Protein AF-A0A2V6HIG5-F1 (afdb_monomer)

pLDDT: mean 97.43, std 1.7, range [87.88, 98.69]

Radius of gyration: 14.92 Å; Cα contacts (8 Å, |Δi|>4): 71; chains: 1; bounding box: 32×10×38 Å

Solvent-accessible surface area (backbone atoms only — not comparable to full-atom values): 2737 Å² total; per-residue (Å²): 129,51,76,50,75,48,70,40,69,49,78,77,41,44,83,67,26,78,35,76,93,38,25,77,86,70,50,61,57,74,45,66,47,76,48,103,46,69,51,75,50,78,92

Foldseek 3Di:
DDKDKDFDKDWPDQPPCPDPVHCVPPNGDTDMDTDPDIDMDDD

Secondary structure (DSSP, 8-state):
--EEEEEEEEEEE-TTTTSHHHHHHH----EEEEEEEEEEEE-

Sequence (43 aa):
MIITRSPLRISLGGGGTDLPSYYRDHGGFLIAAAIDKYVYITV

Structure (mmCIF, N/CA/C/O backbone):
data_AF-A0A2V6HIG5-F1
#
_entry.id   AF-A0A2V6HIG5-F1
#
loop_
_atom_site.group_PDB
_atom_site.id
_atom_site.type_symbol
_atom_site.label_atom_id
_atom_site.label_alt_id
_atom_site.label_comp_id
_atom_site.label_asym_id
_atom_site.label_entity_id
_atom_site.label_seq_id
_atom_site.pdbx_PDB_ins_code
_atom_site.Cartn_x
_atom_site.Cartn_y
_atom_site.Cartn_z
_atom_site.occupancy
_atom_site.B_iso_or_equiv
_atom_site.auth_seq_id
_atom_site.auth_comp_id
_atom_site.auth_asym_id
_atom_site.auth_atom_id
_atom_site.pdbx_PDB_model_num
ATOM 1 N N . MET A 1 1 ? -24.455 -1.676 18.481 1.00 87.88 1 MET A N 1
ATOM 2 C CA . MET A 1 1 ? -23.227 -0.937 18.143 1.00 87.88 1 MET A CA 1
ATOM 3 C C . MET A 1 1 ? -22.231 -1.925 17.571 1.00 87.88 1 MET A C 1
ATOM 5 O O . MET A 1 1 ? -21.783 -2.803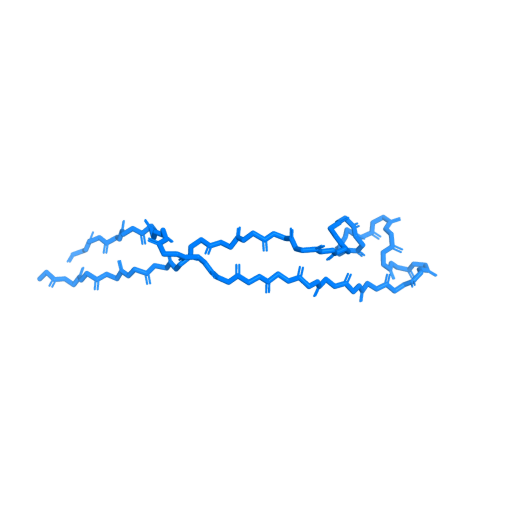 18.301 1.00 87.88 1 MET A O 1
ATOM 9 N N . ILE A 1 2 ? -21.962 -1.840 16.272 1.00 96.75 2 ILE A N 1
ATOM 10 C CA . ILE A 1 2 ? -20.958 -2.659 15.584 1.00 96.75 2 ILE A CA 1
ATOM 11 C C . ILE A 1 2 ? -19.727 -1.785 15.373 1.00 96.75 2 ILE A C 1
ATOM 13 O O . ILE A 1 2 ? -19.842 -0.682 14.849 1.00 96.75 2 ILE A O 1
ATOM 17 N N . ILE A 1 3 ? -18.555 -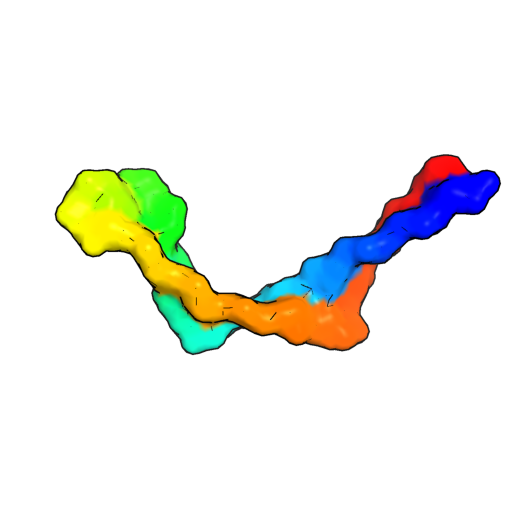2.277 15.777 1.00 97.38 3 ILE A N 1
ATOM 18 C CA . ILE A 1 3 ? -17.283 -1.562 15.638 1.00 97.38 3 ILE A CA 1
ATOM 19 C C . ILE A 1 3 ? -16.348 -2.398 14.774 1.00 97.38 3 ILE A C 1
ATOM 21 O O . ILE A 1 3 ? -16.157 -3.587 15.027 1.00 97.38 3 ILE A O 1
ATOM 25 N N . THR A 1 4 ? -15.735 -1.771 13.776 1.00 98.25 4 THR A N 1
ATOM 26 C CA . THR A 1 4 ? -14.717 -2.390 12.919 1.00 98.25 4 THR A CA 1
ATOM 27 C C . THR A 1 4 ? -13.426 -1.581 12.962 1.00 98.25 4 THR A C 1
ATOM 29 O O . THR A 1 4 ? -13.444 -0.380 13.245 1.00 98.25 4 THR A O 1
ATOM 32 N N . ARG A 1 5 ? -12.291 -2.240 12.694 1.00 97.94 5 ARG A N 1
ATOM 33 C CA . ARG A 1 5 ? -10.994 -1.573 12.539 1.00 97.94 5 ARG A CA 1
ATOM 34 C C . ARG A 1 5 ? -10.226 -2.119 11.342 1.00 97.94 5 ARG A C 1
ATOM 36 O O . ARG A 1 5 ? -10.159 -3.334 11.168 1.00 97.94 5 ARG A O 1
ATOM 43 N N . SER A 1 6 ? -9.598 -1.228 10.583 1.00 98.50 6 SER A N 1
ATOM 44 C CA . SER A 1 6 ? -8.712 -1.573 9.464 1.00 98.50 6 SER A CA 1
ATOM 45 C C . SER A 1 6 ? -7.295 -1.068 9.748 1.00 98.50 6 SER A C 1
ATOM 47 O O . SER A 1 6 ? -7.150 0.107 10.100 1.00 98.50 6 SER A O 1
ATOM 49 N N . PRO A 1 7 ? -6.249 -1.912 9.643 1.00 98.62 7 PRO A N 1
ATOM 50 C CA . PRO A 1 7 ? -4.877 -1.482 9.882 1.00 98.62 7 PRO A CA 1
ATOM 51 C C . PRO A 1 7 ? -4.385 -0.565 8.760 1.00 98.62 7 PRO A C 1
ATOM 53 O O . PRO A 1 7 ? -4.648 -0.795 7.578 1.00 98.62 7 PRO A O 1
ATOM 56 N N . LEU A 1 8 ? -3.623 0.457 9.133 1.00 98.56 8 LEU A N 1
ATOM 57 C CA . LEU A 1 8 ? -2.802 1.214 8.198 1.00 98.56 8 LEU A CA 1
ATOM 58 C C . LEU A 1 8 ? -1.576 0.386 7.804 1.00 98.56 8 LEU A C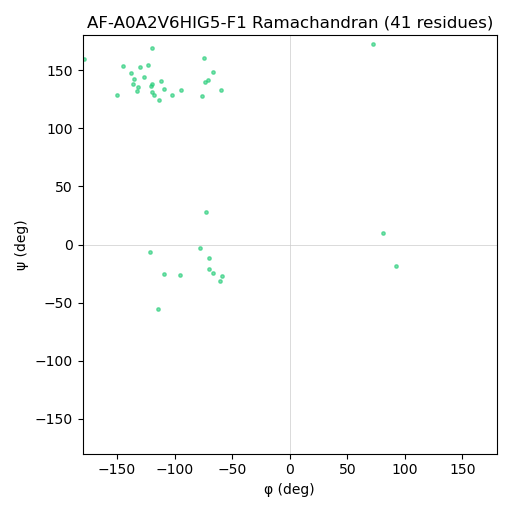 1
ATOM 60 O O . LEU A 1 8 ? -1.185 -0.556 8.497 1.00 98.56 8 LEU A O 1
ATOM 64 N N . ARG A 1 9 ? -0.949 0.754 6.687 1.00 98.00 9 ARG A N 1
ATOM 65 C CA . ARG A 1 9 ? 0.259 0.100 6.174 1.00 98.00 9 ARG A CA 1
ATOM 66 C C . ARG A 1 9 ? 1.346 1.109 5.836 1.00 98.00 9 ARG A C 1
ATOM 68 O O . ARG A 1 9 ? 1.042 2.235 5.449 1.00 98.00 9 ARG A O 1
ATOM 75 N N . ILE A 1 10 ? 2.596 0.663 5.902 1.00 98.00 10 ILE A N 1
ATOM 76 C CA . ILE A 1 10 ? 3.756 1.361 5.337 1.00 98.00 10 ILE A CA 1
ATOM 77 C C . ILE A 1 10 ? 4.249 0.573 4.123 1.00 98.00 10 ILE A C 1
ATOM 79 O O . ILE A 1 10 ? 4.361 -0.654 4.170 1.00 98.00 10 ILE A O 1
ATOM 83 N N . SER A 1 11 ? 4.526 1.279 3.027 1.00 97.25 11 SER A N 1
ATOM 84 C CA . SER A 1 11 ? 5.177 0.700 1.850 1.00 97.25 11 SER A CA 1
ATOM 85 C C . SER A 1 11 ? 6.674 0.52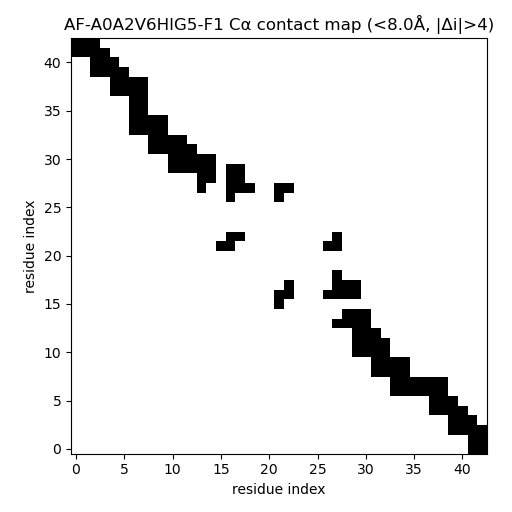9 2.117 1.00 97.25 11 SER A C 1
ATOM 87 O O . SER A 1 11 ? 7.341 1.487 2.493 1.00 97.25 11 SER A O 1
ATOM 89 N N . LEU A 1 12 ? 7.193 -0.679 1.898 1.00 97.69 12 LEU A N 1
ATOM 90 C CA . LEU A 1 12 ? 8.616 -1.013 2.020 1.00 97.69 12 LEU A CA 1
ATOM 91 C C . LEU A 1 12 ? 9.341 -0.928 0.669 1.00 97.69 12 LEU A C 1
ATOM 93 O O . LEU A 1 12 ? 10.539 -0.673 0.631 1.00 97.69 12 LEU A O 1
ATOM 97 N N . GLY A 1 13 ? 8.623 -1.114 -0.442 1.00 97.81 13 GLY A N 1
ATOM 98 C CA . GLY A 1 13 ? 9.179 -0.982 -1.788 1.00 97.81 13 GLY A CA 1
ATOM 99 C C . GLY A 1 13 ? 8.138 -1.206 -2.881 1.00 97.81 13 GLY A C 1
ATOM 100 O O . GLY A 1 13 ? 7.095 -1.809 -2.635 1.00 97.81 13 GLY A O 1
ATOM 101 N N . GLY A 1 14 ? 8.419 -0.706 -4.087 1.00 96.4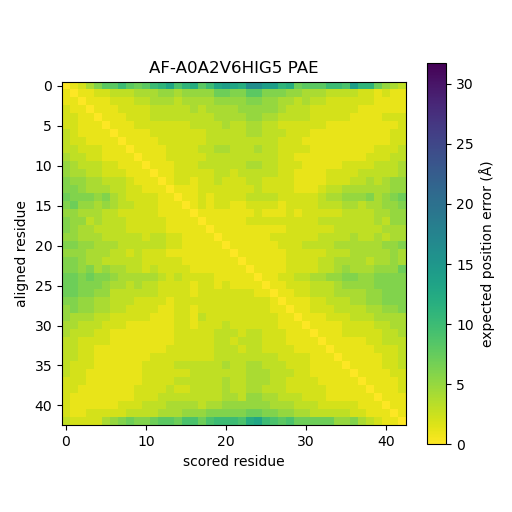4 14 GLY A N 1
ATOM 102 C CA . GLY A 1 14 ? 7.560 -0.913 -5.259 1.00 96.44 14 GLY A CA 1
ATOM 103 C C . GLY A 1 14 ? 6.338 0.009 -5.363 1.00 96.44 14 GLY A C 1
ATOM 104 O O . GLY A 1 14 ? 5.479 -0.193 -6.219 1.00 96.44 14 GLY A O 1
ATOM 105 N N . GLY A 1 15 ? 6.251 1.038 -4.513 1.00 95.94 15 GLY A N 1
ATOM 106 C CA . GLY A 1 15 ? 5.191 2.045 -4.598 1.00 95.94 15 GLY A CA 1
ATOM 107 C C . GLY A 1 15 ? 5.201 2.766 -5.947 1.00 95.94 15 GLY A C 1
ATOM 108 O O . GLY A 1 15 ? 6.257 3.182 -6.415 1.00 95.94 15 GLY A O 1
ATOM 109 N N . GLY A 1 16 ? 4.028 2.900 -6.567 1.00 95.94 16 GLY A N 1
ATOM 110 C CA . GLY A 1 16 ? 3.872 3.528 -7.878 1.00 95.94 16 GLY A CA 1
ATOM 111 C C . GLY A 1 16 ? 3.943 2.542 -9.043 1.00 95.94 16 GLY A C 1
ATOM 112 O O . GLY A 1 16 ? 3.430 2.850 -10.116 1.00 95.94 16 GLY A O 1
ATOM 113 N N . THR A 1 17 ? 4.493 1.338 -8.843 1.00 97.69 17 THR A N 1
ATOM 114 C CA . THR A 1 17 ? 4.473 0.297 -9.886 1.00 97.69 17 THR A CA 1
ATOM 115 C C . THR A 1 17 ? 3.068 -0.258 -10.118 1.00 97.69 17 THR A C 1
ATOM 117 O O . THR A 1 17 ? 2.785 -0.770 -11.189 1.00 97.69 17 THR A O 1
ATOM 120 N N . ASP A 1 18 ? 2.171 -0.108 -9.144 1.00 96.06 18 ASP A N 1
ATOM 121 C CA . ASP A 1 18 ? 0.748 -0.443 -9.198 1.00 96.06 18 ASP A CA 1
ATOM 122 C C . ASP A 1 18 ? -0.102 0.598 -9.948 1.00 96.06 18 ASP A C 1
ATOM 124 O O . ASP A 1 18 ? -1.300 0.395 -10.159 1.00 96.06 18 ASP A O 1
ATOM 128 N N . LEU A 1 19 ? 0.500 1.699 -10.408 1.00 97.38 19 LEU A N 1
ATOM 129 C CA . LEU A 1 19 ? -0.193 2.684 -11.231 1.00 97.38 19 LEU A CA 1
ATOM 130 C C . LEU A 1 19 ? -0.420 2.157 -12.657 1.00 97.38 19 LEU A C 1
ATOM 132 O O . LEU A 1 19 ? 0.503 1.602 -13.260 1.00 97.38 19 LEU A O 1
ATOM 136 N N . PRO A 1 20 ? -1.598 2.410 -13.266 1.00 97.62 20 PRO A N 1
ATOM 137 C CA . PRO A 1 20 ? -1.876 1.984 -14.639 1.00 97.62 20 PRO A CA 1
ATOM 138 C C . PRO A 1 20 ? -0.912 2.544 -15.686 1.00 97.62 20 PRO A C 1
ATOM 140 O O . PRO A 1 20 ? -0.711 1.914 -16.717 1.00 97.62 20 PRO A O 1
ATOM 143 N N . SER A 1 21 ? -0.312 3.710 -15.438 1.00 97.69 21 SER A N 1
ATOM 144 C CA . SER A 1 21 ? 0.715 4.297 -16.306 1.00 97.69 21 SER A CA 1
ATOM 145 C C . SER A 1 21 ? 2.050 3.547 -16.272 1.00 97.69 21 SER A C 1
ATOM 147 O O . SER A 1 21 ? 2.915 3.847 -17.082 1.00 97.69 21 SER A O 1
ATOM 149 N N . TYR A 1 22 ? 2.240 2.622 -15.327 1.00 97.50 22 TYR A N 1
ATOM 150 C CA . TYR A 1 22 ? 3.472 1.857 -15.162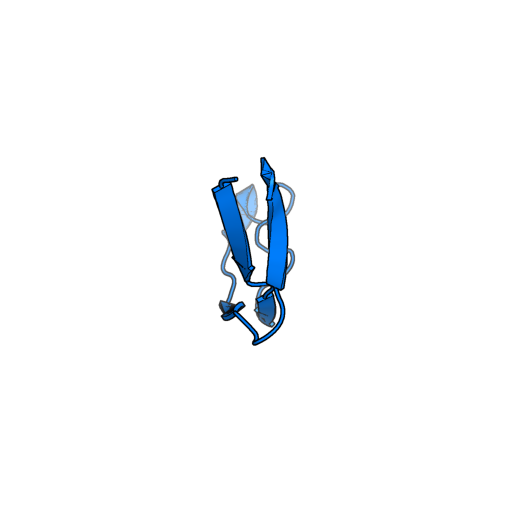 1.00 97.50 22 TYR A CA 1
ATOM 151 C C . TYR A 1 22 ? 3.251 0.364 -15.430 1.00 97.50 22 TYR A C 1
ATOM 153 O O . TYR A 1 22 ? 3.900 -0.194 -16.319 1.00 97.50 22 TYR A O 1
ATOM 161 N N . TYR A 1 23 ? 2.306 -0.284 -14.725 1.00 97.88 23 TYR A N 1
ATOM 162 C CA . TYR A 1 23 ? 2.176 -1.747 -14.801 1.00 97.88 23 TYR A CA 1
ATOM 163 C C . TYR A 1 23 ? 1.726 -2.263 -16.162 1.00 97.88 23 TYR A C 1
ATOM 165 O O . TYR A 1 23 ? 1.981 -3.427 -16.463 1.00 97.88 23 TYR A O 1
ATOM 173 N N . ARG A 1 24 ? 1.033 -1.447 -16.970 1.00 98.06 24 ARG A N 1
ATOM 174 C CA . ARG A 1 24 ? 0.543 -1.886 -18.286 1.00 98.06 24 ARG A CA 1
ATOM 175 C C . ARG A 1 24 ? 1.684 -2.299 -19.214 1.00 98.06 24 ARG A C 1
ATOM 177 O O . ARG A 1 24 ? 1.491 -3.224 -19.993 1.00 98.06 24 ARG A O 1
ATOM 18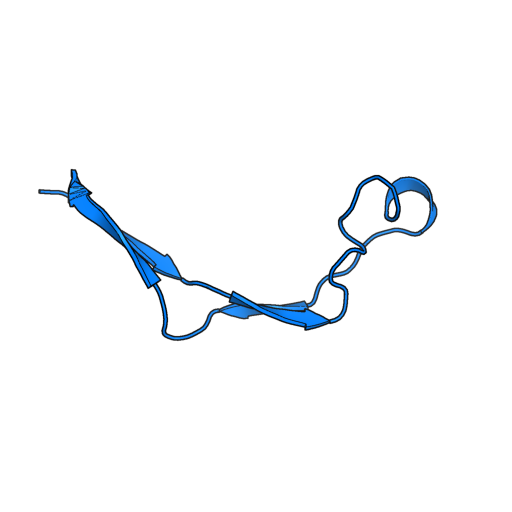4 N N . ASP A 1 25 ? 2.849 -1.671 -19.061 1.00 98.25 25 ASP A N 1
ATOM 185 C CA . ASP A 1 25 ? 4.014 -1.900 -19.920 1.00 98.25 25 ASP A CA 1
ATOM 186 C C . ASP A 1 25 ? 5.149 -2.656 -19.202 1.00 98.25 25 ASP A C 1
ATOM 188 O O . ASP A 1 25 ? 5.937 -3.339 -19.851 1.00 98.25 25 ASP A O 1
ATOM 192 N N . HIS A 1 26 ? 5.235 -2.571 -17.866 1.00 96.94 26 HIS A N 1
ATOM 193 C CA . HIS A 1 26 ? 6.381 -3.083 -17.090 1.00 96.94 26 HIS A CA 1
ATOM 194 C C . HIS A 1 26 ? 6.012 -4.138 -16.031 1.00 96.94 26 HIS A C 1
ATOM 196 O O . HIS A 1 26 ? 6.901 -4.710 -15.398 1.00 96.94 26 HIS A O 1
ATOM 202 N N . GLY A 1 27 ? 4.718 -4.403 -15.812 1.00 96.00 27 GLY A N 1
ATOM 203 C CA . GLY A 1 27 ? 4.239 -5.152 -14.647 1.00 96.00 27 GLY A CA 1
ATOM 204 C C . GLY A 1 27 ? 4.328 -4.349 -13.339 1.00 96.00 27 GLY A C 1
ATOM 205 O O . GLY A 1 27 ? 4.853 -3.237 -13.302 1.00 96.00 27 GLY A O 1
ATOM 206 N N . GLY A 1 28 ? 3.773 -4.893 -12.255 1.00 96.81 28 GLY A N 1
ATOM 207 C CA . GLY A 1 28 ? 3.710 -4.219 -10.955 1.00 96.81 28 GLY A CA 1
ATOM 208 C C . GLY A 1 28 ? 4.089 -5.147 -9.809 1.00 96.81 28 GLY A C 1
ATOM 209 O O . GLY A 1 28 ? 3.741 -6.328 -9.815 1.00 96.8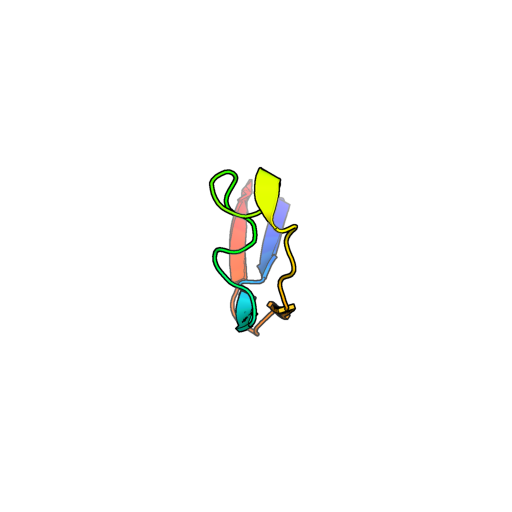1 28 GLY A O 1
ATOM 210 N N . PHE A 1 29 ? 4.797 -4.612 -8.819 1.00 97.19 29 PHE A N 1
ATOM 211 C CA . PHE A 1 29 ? 5.172 -5.337 -7.611 1.00 97.19 29 PHE A CA 1
ATOM 212 C C . PHE A 1 29 ? 5.280 -4.372 -6.431 1.00 97.19 29 PHE A C 1
ATOM 214 O O . PHE A 1 29 ? 5.978 -3.368 -6.513 1.00 97.19 29 PHE A O 1
ATOM 221 N N . LEU A 1 30 ? 4.613 -4.690 -5.322 1.00 97.44 30 LEU A N 1
ATOM 222 C CA . LEU A 1 30 ? 4.567 -3.865 -4.116 1.00 97.44 30 LEU A CA 1
ATOM 223 C C . LEU A 1 30 ? 4.831 -4.739 -2.891 1.00 97.44 30 LEU A C 1
ATOM 225 O O . LEU A 1 30 ? 4.178 -5.764 -2.703 1.00 97.44 30 LEU A O 1
ATOM 229 N N . ILE A 1 31 ? 5.720 -4.280 -2.012 1.00 98.06 31 ILE A N 1
ATOM 230 C CA . ILE A 1 31 ? 5.886 -4.832 -0.668 1.00 98.06 31 ILE A CA 1
ATOM 231 C C . ILE A 1 31 ? 5.450 -3.770 0.333 1.00 98.06 31 ILE A C 1
ATOM 233 O O . ILE A 1 31 ? 5.969 -2.653 0.350 1.00 98.06 31 ILE A O 1
ATOM 237 N N . ALA A 1 32 ? 4.504 -4.125 1.193 1.00 98.06 32 ALA A N 1
ATOM 238 C CA . ALA A 1 32 ? 4.036 -3.287 2.285 1.00 98.06 32 ALA A CA 1
ATOM 239 C C . ALA A 1 32 ? 3.681 -4.158 3.492 1.00 98.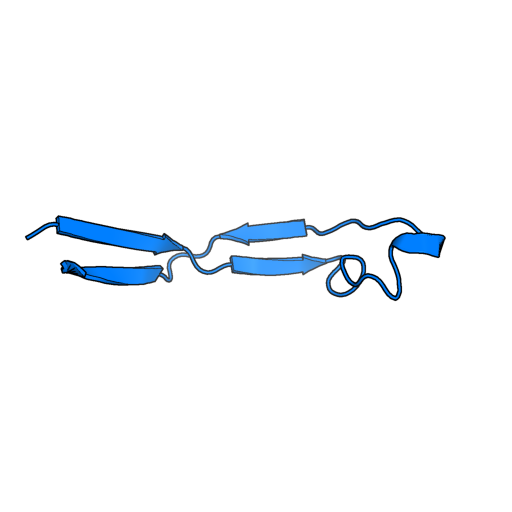06 32 ALA A C 1
ATOM 241 O O . ALA A 1 32 ? 3.316 -5.322 3.335 1.00 98.06 32 ALA A O 1
ATOM 242 N N . ALA A 1 33 ? 3.757 -3.581 4.688 1.00 98.38 33 ALA A N 1
ATOM 243 C CA . ALA A 1 33 ? 3.381 -4.246 5.930 1.00 98.38 33 ALA A CA 1
ATOM 244 C C . ALA A 1 33 ? 2.377 -3.395 6.711 1.00 98.38 33 ALA A C 1
ATOM 246 O O . ALA A 1 33 ? 2.448 -2.163 6.701 1.00 98.38 33 ALA A O 1
ATOM 247 N N . ALA A 1 34 ? 1.439 -4.062 7.382 1.00 98.56 34 ALA A N 1
ATOM 248 C CA . ALA A 1 34 ? 0.544 -3.416 8.330 1.00 98.56 34 ALA A CA 1
ATOM 249 C C . ALA A 1 34 ? 1.327 -2.912 9.552 1.00 98.56 34 ALA A C 1
ATOM 251 O O . ALA A 1 34 ? 2.319 -3.519 9.953 1.00 98.56 34 ALA A O 1
ATOM 252 N N . ILE A 1 35 ? 0.862 -1.819 10.150 1.00 98.62 35 ILE A N 1
ATOM 253 C CA . ILE A 1 35 ? 1.430 -1.249 11.377 1.00 98.62 35 ILE A CA 1
ATOM 254 C C . ILE A 1 35 ? 0.385 -1.211 12.495 1.00 98.62 35 ILE A C 1
ATOM 256 O O . ILE A 1 35 ? -0.807 -1.396 12.256 1.00 98.62 35 ILE A O 1
ATOM 260 N N . ASP A 1 36 ? 0.818 -0.920 13.722 1.00 98.56 36 ASP A N 1
ATOM 261 C CA . ASP A 1 36 ? -0.029 -0.839 14.923 1.00 98.56 36 ASP A CA 1
ATOM 262 C C . ASP A 1 36 ? -0.942 0.408 14.983 1.00 98.56 36 ASP A C 1
ATOM 264 O O . ASP A 1 36 ? -1.326 0.876 16.057 1.00 98.56 36 ASP A O 1
ATOM 268 N N . LYS A 1 37 ? -1.320 0.949 13.822 1.00 98.56 37 LYS A N 1
ATOM 269 C CA . LYS A 1 37 ? -2.207 2.105 13.660 1.00 98.56 37 LYS A CA 1
ATOM 270 C C . LYS A 1 37 ? -3.430 1.689 12.863 1.00 98.56 37 LYS A C 1
ATOM 272 O O . LYS A 1 37 ? -3.313 0.963 11.880 1.00 98.56 37 LYS A O 1
ATOM 277 N N . TYR A 1 38 ? -4.602 2.160 13.274 1.00 98.69 38 TYR A N 1
ATOM 278 C CA . TYR A 1 38 ? -5.875 1.667 12.757 1.00 98.69 38 TYR A CA 1
ATOM 279 C C . TYR A 1 38 ? -6.855 2.808 12.499 1.00 98.69 38 TYR A C 1
ATOM 281 O O . TYR A 1 38 ? -6.888 3.784 13.248 1.00 98.69 38 TYR A O 1
ATOM 289 N N . VAL A 1 39 ? -7.692 2.635 11.478 1.00 98.62 39 VAL A N 1
ATOM 290 C CA . VAL A 1 39 ? -8.922 3.411 11.276 1.00 98.62 39 VAL A CA 1
ATOM 291 C C . VAL A 1 39 ? -10.080 2.634 11.893 1.00 98.62 39 VAL A C 1
ATOM 293 O O . VAL A 1 39 ? -10.202 1.435 11.642 1.00 98.62 39 VAL A O 1
ATOM 296 N N . TYR A 1 40 ? -10.922 3.307 12.679 1.00 98.44 40 TYR A N 1
ATOM 297 C CA . TYR A 1 40 ? -12.087 2.721 13.348 1.00 98.44 40 TYR A CA 1
ATOM 298 C C . TYR A 1 40 ? -13.386 3.266 12.753 1.00 98.44 40 TYR A C 1
ATOM 300 O O . TYR A 1 40 ? -13.477 4.459 12.467 1.00 98.44 40 TYR A O 1
ATOM 308 N N . ILE A 1 41 ? -14.392 2.404 12.599 1.00 98.25 41 ILE A N 1
ATOM 309 C CA . ILE A 1 41 ? -15.747 2.780 12.167 1.00 98.25 41 ILE A CA 1
ATOM 310 C C . ILE A 1 41 ? -16.763 2.137 13.114 1.00 98.25 41 ILE A C 1
ATOM 312 O O . ILE A 1 41 ? -16.646 0.949 13.422 1.00 98.25 41 ILE A O 1
ATOM 316 N N . THR A 1 42 ? -17.763 2.919 13.531 1.00 97.88 42 THR A N 1
ATOM 317 C CA . THR A 1 42 ? -18.896 2.491 14.365 1.00 97.88 42 THR A CA 1
ATOM 318 C C . THR A 1 42 ? -20.211 2.725 13.627 1.00 97.88 42 THR A C 1
ATOM 320 O O . THR A 1 42 ? -20.395 3.793 13.044 1.00 97.88 42 THR A O 1
ATOM 323 N N . VAL A 1 43 ? -21.117 1.743 13.698 1.00 95.56 43 VAL A N 1
ATOM 324 C CA . VAL A 1 43 ? -22.504 1.800 13.199 1.00 95.56 43 VAL A CA 1
ATOM 325 C C . VAL A 1 43 ? -23.485 1.361 14.289 1.00 95.56 43 VAL A C 1
ATOM 327 O O . VAL A 1 43 ? -23.161 0.426 15.074 1.00 95.56 43 VAL A O 1
#

Mean predicted aligned error: 2.72 Å